Protein AF-A0A4P6DUB4-F1 (afdb_monomer)

Sequence (67 aa):
MWLYQSGPKPSKEIVLGSIANVSGNRYGKQARWSTDGKIFLVGGLGNGDNIHITPKTIPIPEGVTFA

pLDDT: mean 85.72, std 10.91, range [47.81, 96.75]

Solvent-accessible surface area (backbone atoms only — not comparable to full-atom values): 4211 Å² total; per-residue (Å²): 124,64,75,48,90,76,62,66,20,33,76,49,71,42,80,67,44,66,41,29,37,37,73,97,53,95,60,60,36,30,33,36,35,39,49,90,24,36,45,41,65,55,88,72,80,63,91,89,65,53,70,51,74,51,90,79,88,75,84,83,59,87,95,62,49,73,93

Organism: NCBI:txid78344

Nearest PDB structures (foldseek):
  3u6x-assembly2_O  TM=6.025E-01  e=9.508E-01  Lactococcus phage TP901-1
  4v96-assembly1_BA  TM=5.042E-01  e=1.197E+00  Lactococcus phage TP901-1
  4ios-assembly2_H  TM=5.207E-01  e=1.899E+00  Lactococcus phage TP901-1
  3hg0-assembly1_A  TM=5.352E-01  e=2.131E+00  Lactococcus phage TP901-1

Radius of gyration: 13.0 Å; Cα contacts (8 Å, |Δi|>4): 117; chains: 1; bounding box: 34×17×36 Å

Secondary structure (DSSP, 8-state):
----SSS--BSS-EEEEEEEEETT-SSPEEEEE-TTS-EEETT---TT--EEE-----PPPTT--B-

Mean predicted aligned error: 4.92 Å

Structure (mmCIF, N/CA/C/O backbone):
data_AF-A0A4P6DUB4-F1
#
_entry.id   AF-A0A4P6DUB4-F1
#
loop_
_atom_site.group_PDB
_atom_site.id
_atom_site.type_symbol
_atom_site.label_atom_id
_atom_site.label_alt_id
_atom_site.label_comp_id
_atom_site.label_asym_id
_atom_site.label_entity_id
_atom_site.label_seq_id
_atom_site.pdbx_PDB_ins_code
_atom_site.Cartn_x
_atom_site.Cartn_y
_atom_site.Cartn_z
_atom_site.occupancy
_atom_site.B_iso_or_equiv
_atom_site.auth_seq_id
_atom_si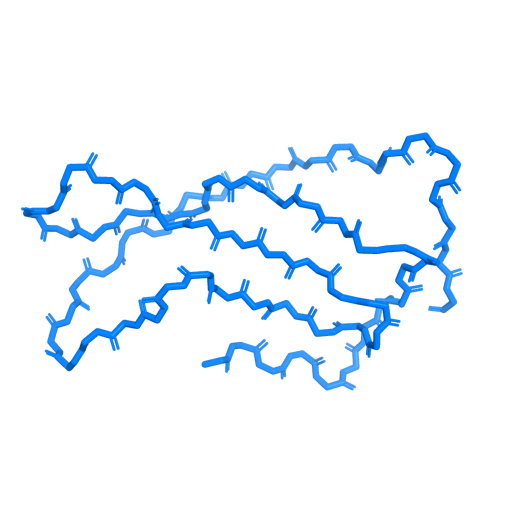te.auth_comp_id
_atom_site.auth_asym_id
_atom_site.auth_atom_id
_atom_site.pdbx_PDB_model_num
ATOM 1 N N . MET A 1 1 ? 11.103 1.713 0.114 1.00 47.81 1 MET A N 1
ATOM 2 C CA . MET A 1 1 ? 10.043 1.452 1.112 1.00 47.81 1 MET A CA 1
ATOM 3 C C . MET A 1 1 ? 9.637 2.792 1.695 1.00 47.81 1 MET A C 1
ATOM 5 O O . MET A 1 1 ? 10.489 3.433 2.297 1.00 47.81 1 MET A O 1
ATOM 9 N N . TRP A 1 2 ? 8.407 3.258 1.469 1.00 55.69 2 TRP A N 1
ATOM 10 C CA . TRP A 1 2 ? 7.906 4.423 2.202 1.00 55.69 2 TRP A CA 1
ATOM 11 C C . TRP A 1 2 ? 7.523 3.947 3.595 1.00 55.69 2 TRP A C 1
ATOM 13 O O . TRP A 1 2 ? 6.442 3.412 3.823 1.00 55.69 2 TRP A O 1
ATOM 23 N N . LEU A 1 3 ? 8.488 4.028 4.506 1.00 53.28 3 LEU A N 1
ATOM 24 C CA . LEU A 1 3 ? 8.313 3.574 5.871 1.00 53.28 3 LEU A CA 1
ATOM 25 C C . LEU A 1 3 ? 7.592 4.673 6.648 1.00 53.28 3 LEU A C 1
ATOM 27 O O . LEU A 1 3 ? 8.221 5.539 7.249 1.00 53.28 3 LEU A O 1
ATOM 31 N N . TYR A 1 4 ? 6.266 4.651 6.607 1.00 53.31 4 TYR A N 1
ATOM 32 C CA . TYR A 1 4 ? 5.469 5.447 7.527 1.00 53.31 4 TYR A CA 1
ATOM 33 C C . TYR A 1 4 ? 5.598 4.793 8.911 1.00 53.31 4 TYR A C 1
ATOM 35 O O . TYR A 1 4 ? 4.943 3.797 9.202 1.00 53.31 4 TYR A O 1
ATOM 43 N N . GLN A 1 5 ? 6.548 5.267 9.726 1.00 54.91 5 GLN A N 1
ATOM 44 C CA . GLN A 1 5 ? 6.823 4.695 11.054 1.00 54.91 5 GLN A CA 1
ATOM 45 C C . GLN A 1 5 ? 5.698 4.978 12.063 1.00 54.91 5 GLN A C 1
ATOM 47 O O . GLN A 1 5 ? 5.591 4.285 13.072 1.00 54.91 5 GLN A O 1
ATOM 52 N N . SER A 1 6 ? 4.842 5.962 11.782 1.00 64.81 6 SER A N 1
ATOM 53 C CA . SER A 1 6 ? 3.724 6.370 12.632 1.00 64.81 6 SER A CA 1
ATOM 54 C C . SER A 1 6 ? 2.493 6.664 11.780 1.00 64.81 6 SER A C 1
ATOM 56 O O . SER A 1 6 ? 2.498 7.620 11.013 1.00 64.81 6 SER A O 1
ATOM 58 N N . GLY A 1 7 ? 1.437 5.867 11.908 1.00 76.25 7 GLY A N 1
ATOM 59 C CA . GLY A 1 7 ? 0.171 6.061 11.203 1.00 76.25 7 GLY A CA 1
ATOM 60 C C . GLY A 1 7 ? -0.881 5.048 11.660 1.00 76.25 7 GLY A C 1
ATOM 61 O O . GLY A 1 7 ? -0.543 4.156 12.445 1.00 76.25 7 GLY A O 1
ATOM 62 N N . PRO A 1 8 ? -2.134 5.179 11.187 1.00 88.12 8 PRO A N 1
ATOM 63 C CA . PRO A 1 8 ? -3.212 4.258 11.531 1.00 88.12 8 PRO A CA 1
ATOM 64 C C . PRO A 1 8 ? -2.831 2.807 11.232 1.00 88.12 8 PRO A C 1
ATOM 66 O O . PRO A 1 8 ? -2.228 2.511 10.195 1.00 88.12 8 PRO A O 1
ATOM 69 N N . LYS A 1 9 ? -3.193 1.893 12.130 1.00 92.94 9 LYS A N 1
ATOM 70 C CA . LYS A 1 9 ? -2.930 0.460 11.944 1.00 92.94 9 LYS A CA 1
ATOM 71 C C . LYS A 1 9 ? -4.231 -0.248 11.602 1.00 92.94 9 LYS A C 1
ATOM 73 O O . LYS A 1 9 ? -5.075 -0.384 12.490 1.00 92.94 9 LYS A O 1
ATOM 78 N N . PRO A 1 10 ? -4.440 -0.665 10.341 1.00 94.88 10 PRO A N 1
ATOM 79 C CA . PRO A 1 10 ? -5.669 -1.342 9.979 1.00 94.88 10 PRO A CA 1
ATOM 80 C C . PRO A 1 10 ? -5.722 -2.724 10.637 1.00 94.88 10 PRO A C 1
ATOM 82 O O . PRO A 1 10 ? -4.707 -3.406 10.779 1.00 94.88 10 PRO A O 1
ATOM 85 N N . SER A 1 11 ? -6.921 -3.176 10.994 1.00 96.75 11 SER A N 1
ATOM 86 C CA . SER A 1 11 ? -7.132 -4.498 11.596 1.00 96.75 11 SER A CA 1
ATOM 87 C C . SER A 1 11 ? -6.834 -5.668 10.646 1.00 96.75 11 SER A C 1
ATOM 89 O O . SER A 1 11 ? -6.677 -6.803 11.097 1.00 96.75 11 SER A O 1
ATOM 91 N N . LYS A 1 12 ? -6.749 -5.407 9.334 1.00 95.81 12 LYS A N 1
ATOM 92 C CA . LYS A 1 12 ? -6.438 -6.365 8.258 1.00 95.81 12 LYS A CA 1
ATOM 93 C C . LYS A 1 12 ? -5.619 -5.674 7.164 1.00 95.81 12 LYS A C 1
ATOM 95 O O . LYS A 1 12 ? -5.665 -4.453 7.050 1.00 95.81 12 LYS A O 1
ATOM 100 N N . GLU A 1 13 ? -4.899 -6.440 6.342 1.00 94.31 13 GLU A N 1
ATOM 101 C CA . GLU A 1 13 ? -4.207 -5.876 5.172 1.00 94.31 13 GLU A CA 1
ATOM 102 C C . GLU A 1 13 ? -5.215 -5.215 4.214 1.00 94.31 13 GLU A C 1
ATOM 104 O O . GLU A 1 13 ? -6.231 -5.816 3.860 1.00 94.31 13 GLU A O 1
ATOM 109 N N . ILE A 1 14 ? -4.914 -3.992 3.767 1.00 94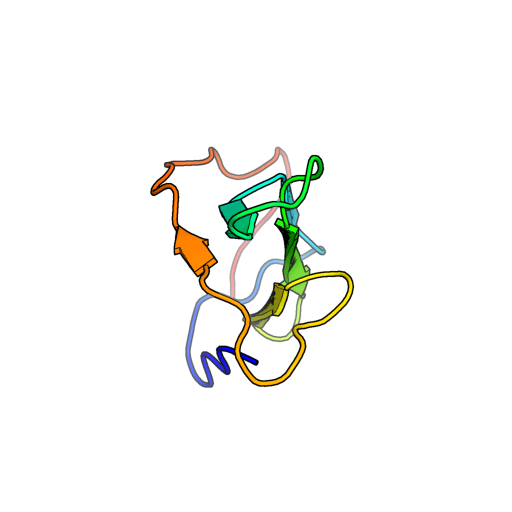.62 14 ILE A N 1
ATOM 110 C CA . ILE A 1 14 ? -5.698 -3.276 2.754 1.00 94.62 14 ILE A CA 1
ATOM 111 C C . ILE A 1 14 ? -4.920 -3.255 1.438 1.00 94.62 14 ILE A C 1
ATOM 113 O O . ILE A 1 14 ? -3.801 -2.742 1.361 1.00 94.62 14 ILE A O 1
ATOM 117 N N . VAL A 1 15 ? -5.536 -3.757 0.367 1.00 92.62 15 VAL A N 1
ATOM 118 C CA . VAL A 1 15 ? -4.994 -3.646 -0.992 1.00 92.62 15 VAL A CA 1
ATOM 119 C C . VAL A 1 15 ? -5.347 -2.273 -1.562 1.00 92.62 15 VAL A C 1
ATOM 121 O O . VAL A 1 15 ? -6.514 -1.960 -1.778 1.00 92.62 15 VAL A O 1
ATOM 124 N N . LEU A 1 16 ? -4.334 -1.453 -1.848 1.00 91.38 16 LEU A N 1
ATOM 125 C CA . LEU A 1 16 ? -4.517 -0.095 -2.383 1.00 91.38 16 LEU A CA 1
ATOM 126 C C . LEU A 1 16 ? -4.658 -0.083 -3.919 1.00 91.38 16 LEU A C 1
ATOM 128 O O . LEU A 1 16 ? -5.039 0.927 -4.525 1.00 91.38 16 LEU A O 1
ATOM 132 N N . GLY A 1 17 ? -4.388 -1.225 -4.556 1.00 90.31 17 GLY A N 1
ATOM 133 C CA . GLY A 1 17 ? -4.377 -1.386 -6.007 1.00 90.31 17 GLY A CA 1
ATOM 134 C C . GLY A 1 17 ? -3.184 -0.676 -6.647 1.00 90.31 17 GLY A C 1
ATOM 135 O O . GLY A 1 17 ? -2.176 -0.437 -5.984 1.00 90.31 17 GLY A O 1
ATOM 136 N N . SER A 1 18 ? -3.289 -0.357 -7.941 1.00 90.62 18 SER A N 1
ATOM 137 C CA . SER A 1 18 ? -2.260 0.408 -8.657 1.00 90.62 18 SER A CA 1
ATOM 138 C C . SER A 1 18 ? -2.216 1.857 -8.161 1.00 90.62 18 SER A C 1
ATOM 140 O O . SER A 1 18 ? -3.248 2.533 -8.164 1.00 90.62 18 SER A O 1
ATOM 142 N N . ILE A 1 19 ? -1.037 2.317 -7.739 1.00 89.44 19 ILE A N 1
ATOM 143 C CA . ILE A 1 19 ? -0.803 3.681 -7.226 1.00 89.44 19 ILE A CA 1
ATOM 144 C C . ILE A 1 19 ? 0.239 4.460 -8.036 1.00 89.44 19 ILE A C 1
ATOM 146 O O . ILE A 1 19 ? 0.421 5.658 -7.831 1.00 89.44 19 ILE A O 1
ATOM 150 N N . ALA A 1 20 ? 0.957 3.789 -8.934 1.00 88.88 20 ALA A N 1
ATOM 151 C CA . ALA A 1 20 ? 1.975 4.413 -9.763 1.00 88.88 20 ALA A CA 1
ATOM 152 C C . ALA A 1 20 ? 2.219 3.605 -11.036 1.00 88.88 20 ALA A C 1
ATOM 154 O O . ALA A 1 20 ? 1.863 2.433 -11.111 1.00 88.88 20 ALA A O 1
ATOM 155 N N . ASN A 1 21 ? 2.890 4.203 -12.011 1.00 90.12 21 ASN A N 1
ATOM 156 C CA . ASN A 1 21 ? 3.435 3.506 -13.174 1.00 90.12 21 ASN A CA 1
ATOM 157 C C . ASN A 1 21 ? 4.936 3.789 -13.278 1.00 90.12 21 ASN A C 1
ATOM 159 O O . ASN A 1 21 ? 5.417 4.776 -12.726 1.00 90.12 21 ASN A O 1
ATOM 163 N N . VAL A 1 22 ? 5.672 2.934 -13.984 1.00 89.62 22 VAL A N 1
ATOM 164 C CA . VAL A 1 22 ? 7.083 3.180 -14.316 1.00 89.62 22 VAL A CA 1
ATOM 165 C C . VAL A 1 22 ? 7.165 3.517 -15.798 1.00 89.62 22 VAL A C 1
ATOM 167 O O . VAL A 1 22 ? 6.571 2.813 -16.617 1.00 89.62 22 VAL A O 1
ATOM 170 N N . SER A 1 23 ? 7.877 4.588 -16.143 1.00 89.62 23 SER A N 1
ATOM 171 C CA . SER A 1 23 ? 8.083 4.989 -17.539 1.00 89.62 23 SER A CA 1
ATOM 172 C C . SER A 1 23 ? 8.636 3.830 -18.373 1.00 89.62 23 SER A C 1
ATOM 174 O O . SER A 1 23 ? 9.576 3.156 -17.962 1.00 89.62 23 SER A O 1
ATOM 176 N N . GLY A 1 24 ? 8.037 3.574 -19.538 1.00 85.88 24 GLY A N 1
ATOM 177 C CA . GLY A 1 24 ? 8.432 2.463 -20.415 1.00 85.88 24 GLY A CA 1
ATOM 178 C C . GLY A 1 24 ? 7.968 1.070 -19.958 1.00 85.88 24 GLY A C 1
ATOM 179 O O . GLY A 1 24 ? 8.231 0.091 -20.652 1.00 85.88 24 GLY A O 1
ATOM 180 N N . ASN A 1 25 ? 7.244 0.956 -18.838 1.00 83.25 25 ASN A N 1
ATOM 181 C CA . ASN A 1 25 ? 6.654 -0.296 -18.364 1.00 83.25 25 ASN A CA 1
ATOM 182 C C . ASN A 1 25 ? 5.130 -0.299 -18.574 1.00 83.25 25 ASN A C 1
ATOM 184 O O . ASN A 1 25 ? 4.460 0.714 -18.391 1.00 83.25 25 ASN A O 1
ATOM 188 N N . ARG A 1 26 ? 4.573 -1.457 -18.943 1.00 72.38 26 ARG A N 1
ATOM 189 C CA . ARG A 1 26 ? 3.138 -1.631 -19.225 1.00 72.38 26 ARG A CA 1
ATOM 190 C C . ARG A 1 26 ? 2.287 -1.860 -17.973 1.00 72.38 26 ARG A C 1
ATOM 192 O O . ARG A 1 26 ? 1.067 -1.789 -18.065 1.00 72.38 26 ARG A O 1
ATOM 199 N N . TYR A 1 27 ? 2.904 -2.144 -16.825 1.00 76.56 27 TYR A N 1
ATOM 200 C CA . TYR A 1 27 ? 2.181 -2.529 -15.614 1.00 76.56 27 TYR A CA 1
ATOM 201 C C . TYR A 1 27 ? 2.305 -1.497 -14.496 1.00 76.56 27 TYR A C 1
ATOM 203 O O . TYR A 1 27 ? 3.408 -1.098 -14.099 1.00 76.56 27 TYR A O 1
ATOM 211 N N . GLY A 1 28 ? 1.146 -1.131 -13.949 1.00 83.12 28 GLY A N 1
ATOM 212 C CA . GLY A 1 28 ? 1.042 -0.303 -12.760 1.00 83.12 28 GLY A CA 1
ATOM 213 C C . GLY A 1 28 ? 1.607 -0.999 -11.525 1.00 83.12 28 GLY A C 1
ATOM 214 O O . GLY A 1 28 ? 1.455 -2.207 -11.327 1.00 83.12 28 GLY A O 1
ATOM 215 N N . LYS A 1 29 ? 2.288 -0.225 -10.688 1.00 88.12 29 LYS A N 1
ATOM 216 C CA . LYS A 1 29 ? 2.850 -0.656 -9.415 1.00 88.12 29 LYS A CA 1
ATOM 217 C C . LYS A 1 29 ? 1.766 -0.621 -8.351 1.00 88.12 29 LYS A C 1
ATOM 219 O O . LYS A 1 29 ? 1.130 0.408 -8.117 1.00 88.12 29 LYS A O 1
ATOM 224 N N . GLN A 1 30 ? 1.567 -1.769 -7.717 1.00 90.19 30 GLN A N 1
ATOM 225 C CA . GLN A 1 30 ? 0.554 -1.934 -6.689 1.00 90.19 30 GLN A CA 1
ATOM 226 C C . GLN A 1 30 ? 1.104 -1.595 -5.311 1.00 90.19 30 GLN A C 1
ATOM 228 O O . GLN A 1 30 ? 2.307 -1.718 -5.080 1.00 90.19 30 GLN A O 1
ATOM 233 N N . ALA A 1 31 ? 0.224 -1.231 -4.383 1.00 90.31 31 ALA A N 1
ATOM 234 C CA . ALA A 1 31 ? 0.586 -1.083 -2.982 1.00 90.31 31 ALA A CA 1
ATOM 235 C C . ALA A 1 31 ? -0.372 -1.802 -2.030 1.00 90.31 31 ALA A C 1
ATOM 237 O O . ALA A 1 31 ? -1.540 -2.045 -2.347 1.00 90.31 31 ALA A O 1
ATOM 238 N N . ARG A 1 32 ? 0.155 -2.142 -0.854 1.00 91.81 32 ARG A N 1
ATOM 239 C CA . ARG A 1 32 ? -0.556 -2.794 0.253 1.00 91.81 32 ARG A CA 1
ATOM 240 C C . ARG A 1 32 ? -0.289 -2.028 1.541 1.00 91.81 32 ARG A C 1
ATOM 242 O O . ARG A 1 32 ? 0.844 -1.597 1.749 1.00 91.81 32 ARG A O 1
ATOM 249 N N . TRP A 1 33 ? -1.301 -1.889 2.387 1.00 92.25 33 TRP A N 1
ATOM 250 C CA . TRP A 1 33 ? -1.184 -1.354 3.741 1.00 92.25 33 TRP A CA 1
ATOM 251 C C . TRP A 1 33 ? -1.313 -2.503 4.738 1.00 92.25 33 TRP A C 1
ATOM 253 O O . TRP A 1 33 ? -2.379 -3.105 4.861 1.00 92.25 33 TRP A O 1
ATOM 263 N N . SER A 1 34 ? -0.214 -2.839 5.403 1.00 91.94 34 SER A N 1
ATOM 264 C CA . SER A 1 34 ? -0.145 -3.929 6.371 1.00 91.94 34 SER A CA 1
ATOM 265 C C . SER A 1 34 ? -0.666 -3.516 7.746 1.00 91.94 34 SER A C 1
ATOM 267 O O . SER A 1 34 ? -0.734 -2.337 8.091 1.00 91.94 34 SER A O 1
ATOM 269 N N . THR A 1 35 ? -0.997 -4.517 8.562 1.00 93.69 35 THR A N 1
ATOM 270 C CA . THR A 1 35 ? -1.559 -4.341 9.912 1.00 93.69 35 THR A CA 1
ATOM 271 C C . THR A 1 35 ? -0.596 -3.690 10.907 1.00 93.69 35 THR A C 1
ATOM 273 O O . THR A 1 35 ? -1.025 -3.129 11.909 1.00 93.69 35 THR A O 1
ATOM 276 N N . ASP A 1 36 ? 0.709 -3.704 10.630 1.00 90.56 36 ASP A N 1
ATOM 277 C CA . ASP A 1 36 ? 1.711 -2.975 11.414 1.00 90.56 36 ASP A CA 1
ATOM 278 C C . ASP A 1 36 ? 1.798 -1.478 11.050 1.00 90.56 36 ASP A C 1
ATOM 280 O O . ASP A 1 36 ? 2.610 -0.753 11.626 1.00 90.56 36 ASP A O 1
ATOM 284 N N . GLY A 1 37 ? 0.946 -1.008 10.131 1.00 89.50 37 GLY A N 1
ATOM 285 C CA . 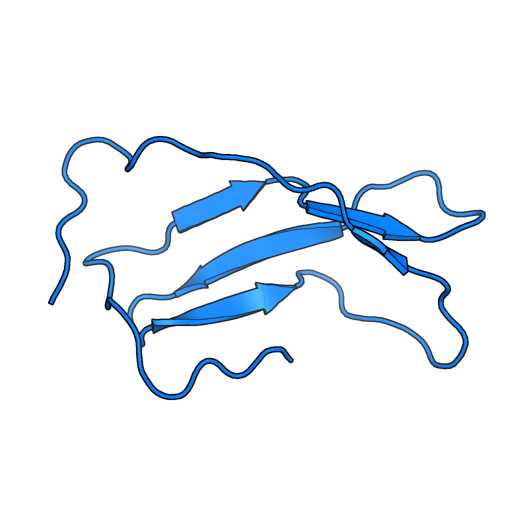GLY A 1 37 ? 0.834 0.391 9.717 1.00 89.50 37 GLY A CA 1
ATOM 286 C C . GLY A 1 37 ? 1.712 0.765 8.521 1.00 89.50 37 GLY A C 1
ATOM 287 O O . GLY A 1 37 ? 1.632 1.897 8.045 1.00 89.50 37 GLY A O 1
ATOM 288 N N . LYS A 1 38 ? 2.531 -0.156 8.000 1.00 87.88 38 LYS A N 1
ATOM 289 C CA . LYS A 1 38 ? 3.418 0.125 6.864 1.00 87.88 38 LYS A CA 1
ATOM 290 C C . LYS A 1 38 ? 2.672 0.050 5.534 1.00 87.88 38 LYS A C 1
ATOM 292 O O . LYS A 1 38 ? 1.762 -0.753 5.347 1.00 87.88 38 LYS A O 1
ATOM 297 N N . ILE A 1 39 ? 3.111 0.856 4.570 1.00 88.38 39 ILE A N 1
ATOM 298 C CA . ILE A 1 39 ? 2.637 0.784 3.186 1.00 88.38 39 ILE A CA 1
ATOM 299 C C . ILE A 1 39 ? 3.786 0.317 2.294 1.00 88.38 39 ILE A C 1
ATOM 301 O O . ILE A 1 39 ? 4.855 0.931 2.241 1.00 88.38 39 ILE A O 1
ATOM 305 N N . PHE A 1 40 ? 3.562 -0.775 1.570 1.00 85.81 40 PHE A N 1
ATOM 306 C CA . PHE A 1 40 ? 4.555 -1.401 0.706 1.00 85.81 40 PHE A CA 1
ATOM 307 C C . PHE A 1 40 ? 4.163 -1.288 -0.758 1.00 85.81 40 PHE A C 1
ATOM 309 O O . PHE A 1 40 ? 3.028 -1.588 -1.120 1.00 85.81 40 PHE A O 1
ATOM 316 N N . LEU A 1 41 ? 5.133 -0.940 -1.606 1.00 86.50 41 LEU A N 1
ATOM 317 C CA . LEU A 1 41 ? 5.021 -1.127 -3.048 1.00 86.50 41 LEU A CA 1
ATOM 318 C C . LEU A 1 41 ? 5.328 -2.591 -3.384 1.00 86.50 41 LEU A C 1
ATOM 320 O O . LEU A 1 41 ? 6.378 -3.117 -3.012 1.00 86.50 41 LEU A O 1
ATOM 324 N N . VAL A 1 42 ? 4.424 -3.245 -4.099 1.00 84.75 42 VAL A N 1
ATOM 325 C CA . VAL A 1 42 ? 4.553 -4.643 -4.509 1.00 84.75 42 VAL A CA 1
ATOM 326 C C . VAL A 1 42 ? 5.468 -4.737 -5.730 1.00 84.75 42 VAL A C 1
ATOM 328 O O . VAL A 1 42 ? 5.295 -3.998 -6.699 1.00 84.75 42 VAL A O 1
ATOM 331 N N . GLY A 1 43 ? 6.422 -5.672 -5.699 1.00 79.88 43 GLY A N 1
ATOM 332 C CA . GLY A 1 43 ? 7.300 -5.976 -6.837 1.00 79.88 43 GLY A CA 1
ATOM 333 C C . GLY A 1 43 ? 8.572 -5.128 -6.938 1.00 79.88 43 GLY A C 1
ATOM 334 O O . GLY A 1 43 ? 9.333 -5.317 -7.880 1.00 79.88 43 GLY A O 1
ATOM 335 N N . GLY A 1 44 ? 8.829 -4.243 -5.969 1.00 76.75 44 GLY A N 1
ATOM 336 C CA . GLY A 1 44 ? 10.073 -3.473 -5.893 1.00 76.75 44 GLY A CA 1
ATOM 337 C C . GLY A 1 44 ? 10.269 -2.463 -7.031 1.00 76.75 44 GLY A C 1
ATOM 338 O O . GLY A 1 44 ? 9.403 -2.265 -7.886 1.00 76.75 44 GLY A O 1
ATOM 339 N N . LEU A 1 45 ? 11.412 -1.783 -6.992 1.00 82.00 45 LEU A N 1
ATOM 340 C CA . LEU A 1 45 ? 11.850 -0.787 -7.970 1.00 82.00 45 LEU A CA 1
ATOM 341 C C . LEU A 1 45 ? 13.325 -1.027 -8.280 1.00 82.00 45 LEU A C 1
ATOM 343 O O . LEU A 1 45 ? 14.085 -1.418 -7.389 1.00 82.00 45 LEU A O 1
ATOM 347 N N . GLY A 1 46 ? 13.709 -0.789 -9.528 1.00 84.44 46 GLY A N 1
ATOM 348 C CA . GLY A 1 46 ? 15.098 -0.776 -9.965 1.00 84.44 46 GLY A CA 1
ATOM 349 C C . GLY A 1 46 ? 15.748 0.591 -9.766 1.00 84.44 46 GLY A C 1
ATOM 350 O O . GLY A 1 46 ? 15.077 1.619 -9.649 1.00 84.44 46 GLY A O 1
ATOM 351 N N . ASN A 1 47 ? 17.081 0.614 -9.753 1.00 87.44 47 ASN A N 1
ATOM 352 C CA . ASN A 1 47 ? 17.815 1.872 -9.826 1.00 87.44 47 ASN A CA 1
ATOM 353 C C . ASN A 1 47 ? 17.578 2.526 -11.199 1.00 87.44 47 ASN A C 1
ATOM 355 O O . ASN A 1 47 ? 17.711 1.861 -12.223 1.00 87.44 47 ASN A O 1
ATOM 359 N N . GLY A 1 48 ? 17.237 3.815 -11.212 1.00 86.88 48 GLY A N 1
ATOM 360 C CA . GLY A 1 48 ? 16.913 4.558 -12.434 1.00 86.88 48 GLY A CA 1
ATOM 361 C C . GLY A 1 48 ? 15.454 4.461 -12.896 1.00 86.88 48 GLY A C 1
ATOM 362 O O . GLY A 1 48 ? 15.108 5.089 -13.896 1.00 86.88 48 GLY A O 1
ATOM 363 N N . ASP A 1 49 ? 14.583 3.739 -12.180 1.00 87.94 49 ASP A N 1
ATOM 364 C CA . ASP A 1 49 ? 13.149 3.730 -12.486 1.00 87.94 49 ASP A CA 1
ATOM 365 C C . ASP A 1 49 ? 12.549 5.135 -12.316 1.00 87.94 49 ASP A C 1
ATOM 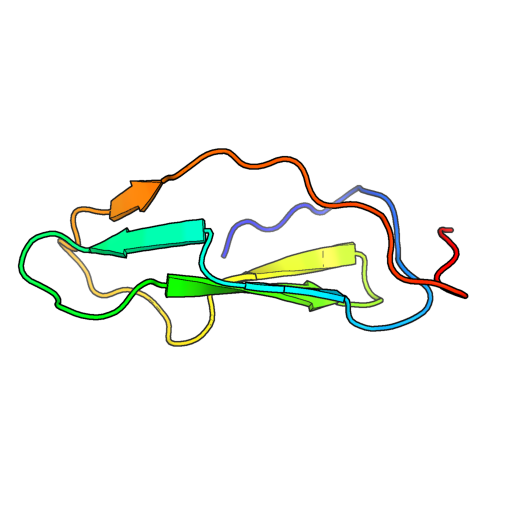367 O O . ASP A 1 49 ? 12.574 5.715 -11.228 1.00 87.94 49 ASP A O 1
ATOM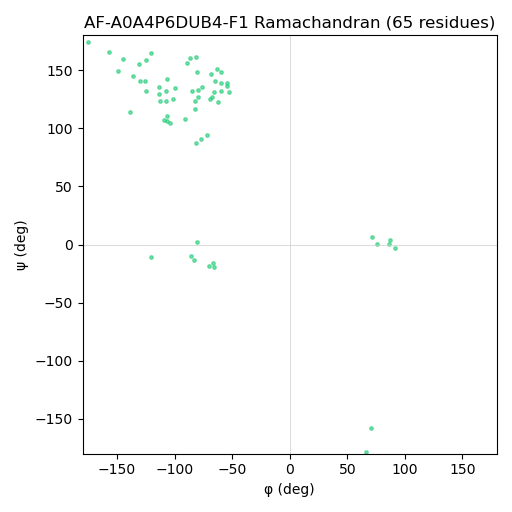 371 N N . ASN A 1 50 ? 11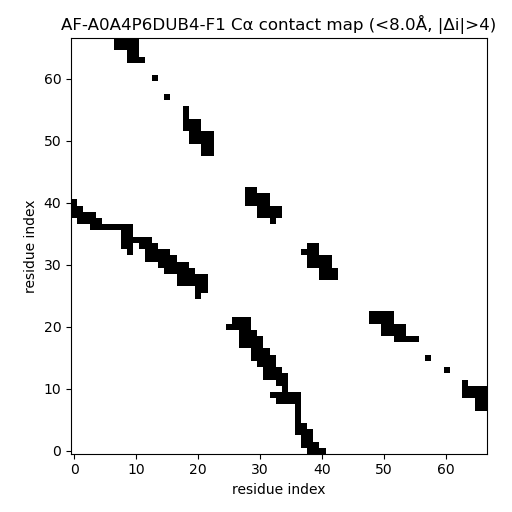.945 5.663 -13.384 1.00 89.38 50 ASN A N 1
ATOM 372 C CA . ASN A 1 50 ? 11.168 6.898 -13.317 1.00 89.38 50 ASN A CA 1
ATOM 373 C C . ASN A 1 50 ? 9.696 6.582 -13.015 1.00 89.38 50 ASN A C 1
ATOM 375 O O . ASN A 1 50 ? 8.975 6.042 -13.863 1.00 89.38 50 ASN A O 1
ATOM 379 N N . ILE A 1 51 ? 9.273 6.897 -11.790 1.00 88.12 51 ILE A N 1
ATOM 380 C CA . ILE A 1 51 ? 7.980 6.508 -11.225 1.00 88.12 51 ILE A CA 1
ATOM 381 C C . ILE A 1 51 ? 7.008 7.679 -11.290 1.00 88.12 51 ILE A C 1
ATOM 383 O O . ILE A 1 51 ? 7.250 8.742 -10.724 1.00 88.12 51 ILE A O 1
ATOM 387 N N . HIS A 1 52 ? 5.853 7.447 -11.902 1.00 89.06 52 HIS A N 1
ATOM 388 C CA . HIS A 1 52 ? 4.761 8.409 -11.967 1.00 89.06 52 HIS A CA 1
ATOM 389 C C . HIS A 1 52 ? 3.661 7.997 -10.991 1.00 89.06 52 HIS A C 1
ATOM 391 O O . HIS A 1 52 ? 2.923 7.041 -11.240 1.00 89.06 52 HIS A O 1
ATOM 397 N N . ILE A 1 53 ? 3.572 8.705 -9.866 1.00 87.75 53 ILE A N 1
ATOM 398 C CA . ILE A 1 53 ? 2.572 8.456 -8.822 1.00 87.75 53 ILE A CA 1
ATOM 399 C C . ILE A 1 53 ? 1.221 9.004 -9.281 1.00 87.75 53 ILE A C 1
ATOM 401 O O . ILE A 1 53 ? 1.132 10.118 -9.788 1.00 87.75 53 ILE A O 1
ATOM 405 N N . THR A 1 54 ? 0.163 8.225 -9.080 1.00 86.38 54 THR A N 1
ATOM 406 C CA . THR A 1 54 ? -1.220 8.658 -9.296 1.00 86.38 54 THR A CA 1
ATOM 407 C C . THR A 1 54 ? -1.906 8.790 -7.937 1.00 86.38 54 THR A C 1
ATOM 409 O O . THR A 1 54 ? -2.192 7.770 -7.303 1.00 86.38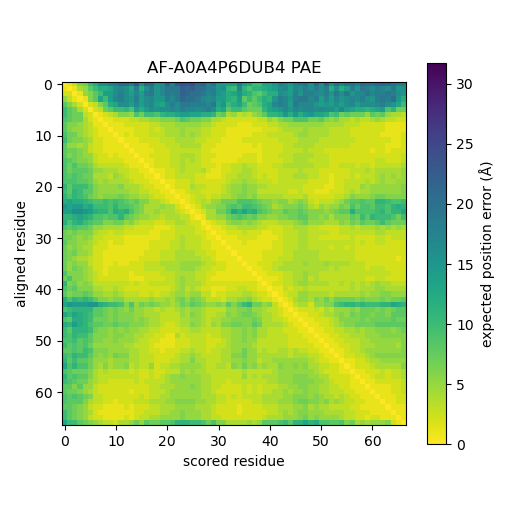 54 THR A O 1
ATOM 412 N N . PRO A 1 55 ? -2.167 10.020 -7.458 1.00 85.62 55 PRO A N 1
ATOM 413 C CA . PRO A 1 55 ? -2.948 10.225 -6.247 1.00 85.62 55 PRO A CA 1
ATOM 414 C C . PRO A 1 55 ? -4.346 9.626 -6.405 1.00 85.62 55 PRO A C 1
ATOM 416 O O . PRO A 1 55 ? -4.978 9.764 -7.453 1.00 85.62 55 PRO A O 1
ATOM 419 N N . LYS A 1 56 ? -4.844 8.972 -5.358 1.00 85.81 56 LYS A N 1
ATOM 420 C CA . LYS A 1 56 ? -6.214 8.459 -5.310 1.00 85.81 56 LYS A CA 1
ATOM 421 C C . LYS A 1 56 ? -6.730 8.459 -3.880 1.00 85.81 56 LYS A C 1
ATOM 423 O O . LYS A 1 56 ? -5.971 8.216 -2.944 1.00 85.81 56 LYS A O 1
ATOM 428 N N . THR A 1 57 ? -8.034 8.649 -3.740 1.00 89.56 57 THR A N 1
ATOM 429 C CA . THR A 1 57 ? -8.761 8.413 -2.491 1.00 89.56 57 THR A CA 1
ATOM 430 C C . THR A 1 57 ? -9.439 7.056 -2.588 1.00 89.56 57 THR A C 1
ATOM 432 O O . THR A 1 57 ? -10.023 6.727 -3.621 1.00 89.56 57 THR A O 1
ATOM 435 N N . ILE A 1 58 ? -9.334 6.249 -1.536 1.00 88.25 58 ILE A N 1
ATOM 436 C CA . ILE A 1 58 ? -9.900 4.899 -1.489 1.00 88.25 58 ILE A CA 1
ATOM 437 C C . ILE A 1 58 ? -10.798 4.820 -0.257 1.00 88.25 58 ILE A C 1
ATOM 439 O O . ILE A 1 58 ? -10.355 5.242 0.814 1.00 88.25 58 ILE A O 1
ATOM 443 N N . PRO A 1 59 ? -12.037 4.313 -0.373 1.00 90.81 59 PRO A N 1
ATOM 444 C CA . PRO A 1 59 ? -12.850 4.056 0.805 1.00 90.81 59 PRO A CA 1
ATOM 445 C C . PRO A 1 59 ? -12.190 2.988 1.679 1.00 90.81 59 PRO A C 1
ATOM 447 O O . PRO A 1 59 ? -11.495 2.096 1.186 1.00 90.81 59 PRO A O 1
ATOM 450 N N . ILE A 1 60 ? -12.440 3.067 2.983 1.00 92.25 60 ILE A N 1
ATOM 451 C CA . ILE A 1 60 ? -12.054 2.006 3.907 1.00 92.25 60 ILE A CA 1
ATOM 452 C C . ILE A 1 60 ? -12.911 0.771 3.601 1.00 92.25 60 ILE A C 1
ATOM 454 O O . ILE A 1 60 ? -14.137 0.901 3.557 1.00 92.25 60 ILE A O 1
ATOM 458 N N . PRO A 1 61 ? -12.307 -0.412 3.377 1.00 94.00 61 PRO A N 1
ATOM 459 C CA . PRO A 1 61 ? -13.075 -1.628 3.151 1.00 94.00 61 PRO A CA 1
ATOM 460 C C . PRO A 1 61 ? -13.980 -1.957 4.339 1.00 94.00 61 PRO A C 1
ATOM 462 O O . PRO A 1 61 ? -13.643 -1.692 5.494 1.00 94.00 61 PRO A O 1
ATOM 465 N N . GLU A 1 62 ? -15.121 -2.575 4.051 1.00 95.56 62 GLU A N 1
ATOM 466 C CA . GLU A 1 62 ? -16.086 -2.971 5.073 1.00 95.56 62 GLU A CA 1
ATOM 467 C C . GLU A 1 62 ? -15.439 -3.833 6.171 1.00 95.56 62 GLU A C 1
ATOM 469 O O . GLU A 1 62 ? -14.639 -4.735 5.908 1.00 95.56 62 GLU A O 1
ATOM 474 N N . GLY A 1 63 ? -15.784 -3.539 7.428 1.00 95.44 63 GLY A N 1
ATOM 475 C CA . GLY A 1 63 ? -15.296 -4.281 8.591 1.00 95.44 63 GLY A CA 1
ATOM 476 C C . GLY A 1 63 ? -13.821 -4.048 8.936 1.00 95.44 63 GLY A C 1
ATOM 477 O O . GLY A 1 63 ? -13.301 -4.725 9.826 1.00 95.44 63 GLY A O 1
ATOM 478 N N . VAL A 1 64 ? -13.135 -3.119 8.261 1.00 96.25 64 VAL A N 1
ATOM 479 C CA . VAL A 1 64 ? -11.796 -2.672 8.661 1.00 96.25 64 VAL A CA 1
ATOM 480 C C . VAL A 1 64 ? -11.912 -1.579 9.718 1.00 96.25 64 VAL A C 1
ATOM 482 O O . VAL A 1 64 ? -12.660 -0.615 9.573 1.00 96.25 64 VAL A O 1
ATOM 485 N N . THR A 1 65 ? -11.137 -1.734 10.785 1.00 95.88 65 THR A N 1
ATOM 486 C CA . THR A 1 65 ? -11.004 -0.768 11.879 1.00 95.88 65 THR A CA 1
ATOM 487 C C . THR A 1 65 ? -9.549 -0.331 12.000 1.00 95.88 65 THR A C 1
ATOM 489 O O . THR A 1 65 ? -8.665 -0.973 11.430 1.00 95.88 65 THR A O 1
ATOM 492 N N . PHE A 1 66 ? -9.298 0.757 12.729 1.00 92.94 66 PHE A N 1
ATOM 493 C CA . PHE A 1 66 ? -7.959 1.308 12.929 1.00 92.94 66 PHE A CA 1
ATOM 494 C C . PHE A 1 66 ? -7.650 1.451 14.414 1.00 92.94 66 PHE A C 1
ATOM 496 O O . PHE A 1 66 ? -8.527 1.841 15.187 1.00 92.94 66 PHE A O 1
ATOM 503 N N . ALA A 1 67 ? -6.407 1.140 14.775 1.00 85.75 67 A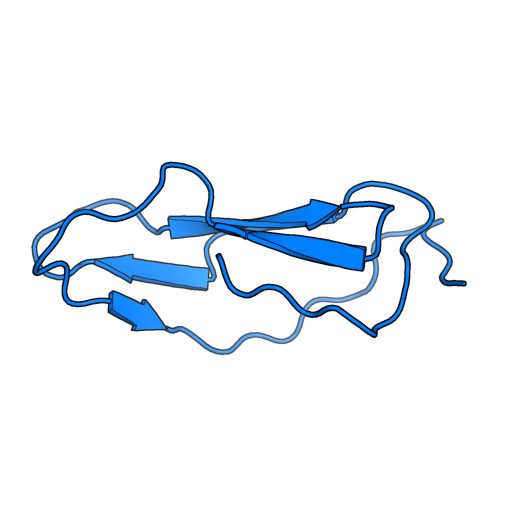LA A N 1
ATOM 504 C CA . ALA A 1 67 ? -5.798 1.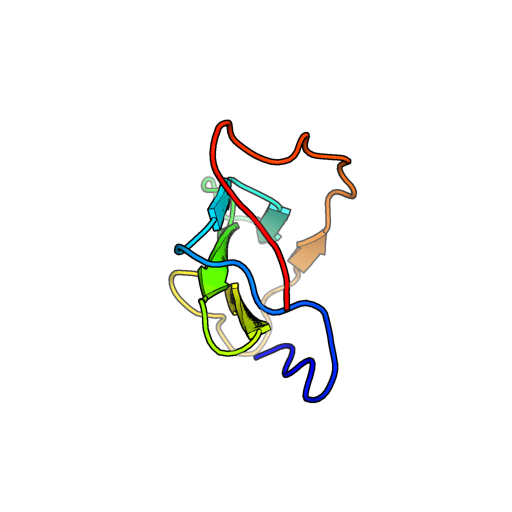475 16.060 1.00 85.75 67 ALA A CA 1
ATOM 505 C C . ALA A 1 67 ? -4.831 2.656 15.916 1.00 85.75 67 ALA A C 1
ATOM 507 O O . ALA A 1 67 ? -4.267 2.828 14.803 1.00 85.75 67 ALA A O 1
#

Foldseek 3Di:
DPFPVDDWFKPAKDWPQFFKDWPPDPDGWTWIQHRSRGIDTPPDDDPPTDIGGDDDDDDDDPPIDTD